Protein AF-A0A485ASH5-F1 (afdb_monomer)

pLDDT: mean 82.24, std 15.45, range [38.59, 97.19]

Solvent-accessible surface area (backbone atoms only — not comparable to full-atom values): 5758 Å² total; per-residue (Å²): 136,84,88,78,58,50,38,90,53,18,33,24,35,55,43,90,89,52,28,41,49,73,72,43,61,49,67,40,60,55,69,42,74,46,72,49,78,50,79,56,88,41,65,50,43,37,60,47,76,46,36,37,33,37,42,88,50,53,43,47,91,72,28,46,80,75,50,76,48,73,52,67,80,44,70,68,43,62,38,84,62,64,92,63,93,65,82,64,57,66,51,75,52,71,48,119

InterPro domains:
  IPR013126 Heat shock protein 70 family [PF00012] (1-85)
  IPR013126 Heat shock protein 70 family [PTHR19375] (1-82)
  IPR029047 Heat shock protein 70kD, peptide-binding domain superfamily [G3DSA:2.60.34.10] (1-87)
  IPR029047 Heat shock protein 70kD, peptide-binding domain superfamily [SSF100920] (1-84)

Structure (mmCIF, N/CA/C/O backbone):
data_AF-A0A485ASH5-F1
#
_entry.id   AF-A0A485ASH5-F1
#
loop_
_atom_site.group_PDB
_atom_site.id
_atom_site.type_symbol
_atom_site.label_atom_id
_atom_site.label_alt_id
_atom_site.label_comp_id
_atom_site.label_asym_id
_atom_site.label_entity_id
_atom_site.label_seq_id
_atom_site.pdbx_PDB_ins_code
_atom_site.Cartn_x
_atom_site.Cartn_y
_atom_site.Cartn_z
_atom_site.occupancy
_atom_site.B_iso_or_equiv
_atom_site.auth_seq_id
_atom_site.auth_comp_id
_atom_site.auth_asym_id
_atom_site.auth_atom_id
_atom_site.pdbx_PDB_model_num
ATOM 1 N N . MET A 1 1 ? 25.802 -18.371 -14.525 1.00 48.06 1 MET A N 1
ATOM 2 C CA . MET A 1 1 ? 24.823 -17.276 -14.344 1.00 48.06 1 MET A CA 1
ATOM 3 C C . MET A 1 1 ? 24.001 -17.599 -13.109 1.00 48.06 1 MET A C 1
ATOM 5 O O . MET A 1 1 ? 23.530 -18.724 -13.025 1.00 48.06 1 MET A O 1
ATOM 9 N N . LEU A 1 2 ? 23.882 -16.674 -12.154 1.00 54.28 2 LEU A N 1
ATOM 10 C CA . LEU A 1 2 ? 22.908 -16.772 -11.062 1.00 54.28 2 LEU A CA 1
ATOM 11 C C . LEU A 1 2 ? 21.655 -16.007 -11.491 1.00 54.28 2 LEU A C 1
ATOM 13 O O . LEU A 1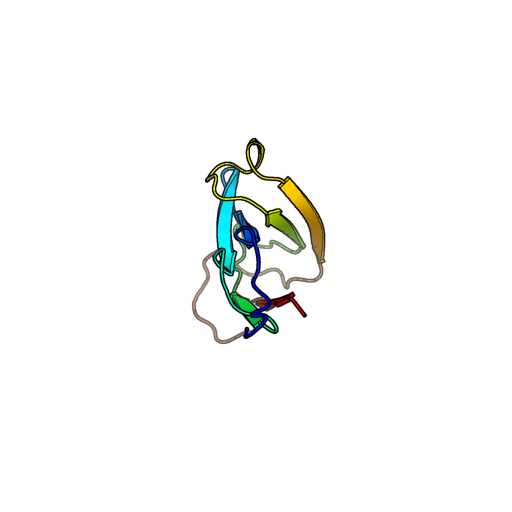 2 ? 21.764 -14.854 -11.905 1.00 54.28 2 LEU A O 1
ATOM 17 N N . LEU A 1 3 ? 20.496 -16.659 -11.423 1.00 73.62 3 LEU A N 1
ATOM 18 C CA . LEU A 1 3 ? 19.207 -15.991 -11.541 1.00 73.62 3 LEU A CA 1
ATOM 19 C C . LEU A 1 3 ? 18.877 -15.446 -10.149 1.00 73.62 3 LEU A C 1
ATOM 21 O O . LEU A 1 3 ? 18.775 -16.217 -9.198 1.00 73.62 3 LEU A O 1
ATOM 25 N N . LEU A 1 4 ? 18.825 -14.123 -10.017 1.00 82.06 4 LEU A N 1
ATOM 26 C CA . LEU A 1 4 ? 18.397 -13.466 -8.789 1.00 82.06 4 LEU A CA 1
ATOM 27 C C . LEU A 1 4 ? 16.995 -12.929 -9.035 1.00 82.06 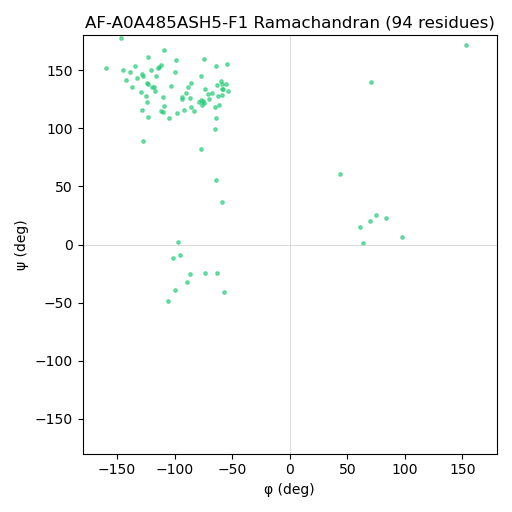4 LEU A C 1
ATOM 29 O O . LEU A 1 4 ? 16.830 -11.973 -9.794 1.00 82.06 4 LEU A O 1
ATOM 33 N N . ASP A 1 5 ? 16.005 -13.545 -8.401 1.00 90.94 5 ASP A N 1
ATOM 34 C CA . ASP A 1 5 ? 14.642 -13.049 -8.474 1.00 90.94 5 ASP A CA 1
ATOM 35 C C . ASP A 1 5 ? 14.523 -11.797 -7.604 1.00 90.94 5 ASP A C 1
ATOM 37 O O . ASP A 1 5 ? 14.816 -11.797 -6.403 1.00 90.94 5 ASP A O 1
ATOM 41 N N . VAL A 1 6 ? 14.130 -10.697 -8.238 1.00 94.38 6 VAL A N 1
ATOM 42 C CA . VAL A 1 6 ? 13.994 -9.390 -7.600 1.00 94.38 6 VAL A CA 1
ATOM 43 C C . VAL A 1 6 ? 12.686 -8.735 -8.003 1.00 94.38 6 VAL A C 1
ATOM 45 O O . VAL A 1 6 ? 12.153 -8.958 -9.090 1.00 94.38 6 VAL A O 1
ATOM 48 N N . ILE A 1 7 ? 12.183 -7.865 -7.137 1.00 92.62 7 ILE A N 1
ATOM 49 C CA . ILE A 1 7 ? 10.991 -7.072 -7.425 1.00 92.62 7 ILE A CA 1
ATOM 50 C C . ILE A 1 7 ? 11.366 -5.947 -8.407 1.00 92.62 7 ILE A C 1
ATOM 52 O O . ILE A 1 7 ? 12.228 -5.135 -8.078 1.00 92.62 7 ILE A O 1
ATOM 56 N N . PRO A 1 8 ? 10.724 -5.821 -9.582 1.00 93.69 8 PRO A N 1
ATOM 57 C CA . PRO A 1 8 ? 11.137 -4.850 -10.604 1.00 93.69 8 PRO A CA 1
ATOM 58 C C . PRO A 1 8 ? 10.784 -3.391 -10.268 1.00 93.69 8 PRO A C 1
ATOM 60 O O . PRO A 1 8 ? 11.425 -2.467 -10.764 1.00 93.69 8 PRO A O 1
ATOM 63 N N . LEU A 1 9 ? 9.763 -3.168 -9.437 1.00 96.69 9 LEU A N 1
ATOM 64 C CA . LEU A 1 9 ? 9.271 -1.848 -9.035 1.00 9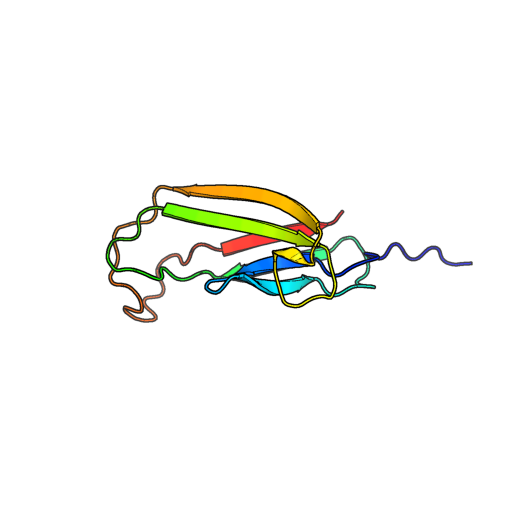6.69 9 LEU A CA 1
ATOM 65 C C . LEU A 1 9 ? 8.933 -1.836 -7.551 1.00 96.69 9 LEU A C 1
ATOM 67 O O . LEU A 1 9 ? 8.468 -2.842 -7.018 1.00 96.69 9 LEU A O 1
ATOM 71 N N . SER A 1 10 ? 9.104 -0.686 -6.907 1.00 97.00 10 SER A N 1
ATOM 72 C CA . SER A 1 10 ? 8.781 -0.531 -5.495 1.00 97.00 10 SER A CA 1
ATOM 73 C C . SER A 1 10 ? 7.304 -0.811 -5.232 1.00 97.00 10 SER A C 1
ATOM 75 O O . SER A 1 10 ? 6.430 -0.416 -6.008 1.00 97.00 10 SER A O 1
ATOM 77 N N . LEU A 1 11 ? 7.034 -1.482 -4.116 1.00 96.75 11 LEU A N 1
ATOM 78 C CA . LEU A 1 11 ? 5.698 -1.684 -3.578 1.00 96.75 11 LEU A CA 1
ATOM 79 C C . LEU A 1 11 ? 5.488 -0.745 -2.400 1.00 96.75 11 LEU A C 1
ATOM 81 O O . LEU A 1 11 ? 6.361 -0.599 -1.540 1.00 96.75 11 LEU A O 1
ATOM 85 N N . GLY A 1 12 ? 4.321 -0.123 -2.351 1.00 94.81 12 GLY A N 1
ATOM 86 C CA . GLY A 1 12 ? 3.985 0.862 -1.341 1.00 94.81 12 GLY A CA 1
ATOM 87 C C . GLY A 1 12 ? 2.518 0.846 -0.961 1.00 94.81 12 GLY A C 1
ATOM 88 O O . GLY A 1 12 ? 1.719 0.076 -1.500 1.00 94.81 12 GLY A O 1
ATOM 89 N N . LEU A 1 13 ? 2.183 1.700 -0.005 1.00 93.94 13 LEU A N 1
ATOM 90 C CA . LEU A 1 13 ? 0.844 1.850 0.541 1.00 93.94 13 LEU A CA 1
ATOM 91 C C . LEU A 1 13 ? 0.399 3.305 0.382 1.00 93.94 13 LEU A C 1
ATOM 93 O O . LEU A 1 13 ? 1.191 4.227 0.573 1.00 93.94 13 LEU A O 1
ATOM 97 N N . GLU A 1 14 ? -0.861 3.503 -0.004 1.00 92.25 14 GLU A N 1
ATOM 98 C CA . GLU A 1 14 ? -1.488 4.826 -0.016 1.00 92.25 14 GLU A CA 1
ATOM 99 C C . GLU A 1 14 ? -1.535 5.387 1.408 1.00 92.25 14 GLU A C 1
ATOM 101 O O . GLU A 1 14 ? -2.056 4.743 2.323 1.00 92.25 14 GLU A O 1
ATOM 106 N N . THR A 1 15 ? -1.027 6.603 1.576 1.00 87.44 15 THR A N 1
ATOM 107 C CA . THR A 1 15 ? -1.119 7.375 2.814 1.00 87.44 15 THR A CA 1
ATOM 108 C C . THR A 1 15 ? -2.081 8.550 2.652 1.00 87.44 15 THR A C 1
ATOM 110 O O . THR A 1 15 ? -2.521 8.905 1.552 1.00 87.44 15 THR A O 1
ATOM 113 N N . MET A 1 16 ? -2.446 9.163 3.781 1.00 81.31 16 MET A N 1
ATOM 114 C CA . MET A 1 16 ? -3.278 10.365 3.782 1.00 81.31 16 MET A CA 1
ATOM 115 C C . MET A 1 16 ? -2.608 11.475 2.963 1.00 81.31 16 MET A C 1
ATOM 117 O O . MET A 1 16 ? -1.422 11.743 3.125 1.00 81.31 16 MET A O 1
ATOM 121 N N . GLY A 1 17 ? -3.383 12.132 2.099 1.00 85.50 17 GLY A N 1
ATOM 122 C CA . GLY A 1 17 ? -2.869 13.155 1.181 1.00 85.50 17 GLY A CA 1
ATOM 123 C C . GLY A 1 17 ? -2.572 12.652 -0.234 1.00 85.50 17 GLY A C 1
ATOM 124 O O . GLY A 1 17 ? -2.059 13.419 -1.041 1.00 85.50 17 GLY A O 1
ATOM 125 N N . GLY A 1 18 ? -2.919 11.400 -0.561 1.00 90.62 18 GLY A N 1
ATOM 126 C CA . GLY A 1 18 ? -2.776 10.866 -1.921 1.00 90.62 18 GLY A CA 1
ATOM 127 C C . GLY A 1 18 ? -1.329 10.542 -2.295 1.00 90.62 18 GLY A C 1
ATOM 128 O O . GLY A 1 18 ? -0.981 10.540 -3.479 1.00 90.62 18 GLY A O 1
ATOM 129 N N . LEU A 1 19 ? -0.499 10.275 -1.286 1.00 93.44 19 LEU A N 1
ATOM 130 C CA . LEU A 1 19 ? 0.899 9.895 -1.432 1.00 93.44 19 LEU A CA 1
ATOM 131 C C . LEU A 1 19 ? 1.071 8.376 -1.316 1.00 93.44 19 LEU A C 1
ATOM 133 O O . LEU A 1 19 ? 0.227 7.676 -0.757 1.00 93.44 19 LEU A O 1
ATOM 137 N N . VAL A 1 20 ? 2.177 7.865 -1.850 1.00 94.81 20 VAL A N 1
ATOM 138 C CA . VAL A 1 20 ? 2.583 6.462 -1.744 1.00 94.81 20 VAL A CA 1
ATOM 139 C C . VAL A 1 20 ? 3.830 6.360 -0.877 1.00 94.81 20 VAL A C 1
ATOM 141 O O . VAL A 1 20 ? 4.913 6.802 -1.265 1.00 94.81 20 VAL A O 1
ATOM 144 N N . GLU A 1 21 ? 3.694 5.714 0.276 1.00 93.31 21 GLU A N 1
ATOM 145 C CA . GLU A 1 21 ? 4.831 5.334 1.109 1.00 93.31 21 GLU A CA 1
ATOM 146 C C . GLU A 1 21 ? 5.382 3.989 0.626 1.00 93.31 21 GLU A C 1
ATOM 148 O O . GLU A 1 21 ? 4.680 2.976 0.617 1.00 93.31 21 GLU A O 1
ATOM 153 N N . LYS A 1 22 ? 6.640 3.974 0.181 1.00 94.12 22 LYS A N 1
ATOM 154 C CA . LYS A 1 22 ? 7.301 2.767 -0.331 1.00 94.12 22 LYS A CA 1
ATOM 155 C C . LYS A 1 22 ? 7.701 1.864 0.838 1.00 94.12 22 LYS A C 1
ATOM 157 O O . LYS A 1 22 ? 8.509 2.255 1.672 1.00 94.12 22 LYS A O 1
ATOM 162 N N . VAL A 1 23 ? 7.178 0.639 0.858 1.00 94.31 23 VAL A N 1
ATOM 163 C CA . VAL A 1 23 ? 7.421 -0.359 1.914 1.00 94.31 23 VAL A CA 1
ATOM 164 C C . VAL A 1 23 ? 8.479 -1.377 1.485 1.00 94.31 23 VAL A C 1
ATOM 166 O O . VAL A 1 23 ? 9.320 -1.784 2.285 1.00 94.31 23 VAL A O 1
ATOM 169 N N . ILE A 1 24 ? 8.460 -1.789 0.213 1.00 95.50 24 ILE A N 1
ATOM 170 C CA . ILE A 1 24 ? 9.465 -2.683 -0.369 1.00 95.50 24 ILE A CA 1
ATOM 171 C C . ILE A 1 24 ? 10.081 -1.985 -1.586 1.00 95.50 24 ILE A C 1
ATOM 173 O O . ILE A 1 24 ? 9.390 -1.828 -2.592 1.00 95.50 24 ILE A O 1
ATOM 177 N N . PRO A 1 25 ? 11.352 -1.553 -1.528 1.00 96.19 25 PRO A N 1
ATOM 178 C CA . PRO A 1 25 ? 12.011 -0.907 -2.659 1.00 96.19 25 PRO A CA 1
ATOM 179 C C . PRO A 1 25 ? 12.174 -1.844 -3.861 1.00 96.19 25 PRO A C 1
ATOM 181 O O . PRO A 1 25 ? 12.309 -3.062 -3.703 1.00 96.19 25 PRO A O 1
ATOM 184 N N . ARG A 1 26 ? 12.240 -1.275 -5.069 1.00 95.75 26 ARG A N 1
ATOM 185 C CA . ARG A 1 26 ? 12.650 -2.011 -6.274 1.00 95.75 26 ARG A CA 1
ATOM 186 C C . ARG A 1 26 ? 14.006 -2.693 -6.088 1.00 95.75 26 ARG A C 1
ATOM 188 O O . ARG A 1 26 ? 14.848 -2.238 -5.316 1.00 95.75 26 ARG A O 1
ATOM 195 N N . ASN A 1 27 ? 14.234 -3.743 -6.861 1.00 94.44 27 ASN A N 1
ATOM 196 C CA . ASN A 1 27 ? 15.417 -4.598 -6.834 1.00 94.44 27 ASN A CA 1
ATOM 197 C C . ASN A 1 27 ? 15.643 -5.319 -5.493 1.00 94.44 27 ASN A C 1
ATOM 199 O O . ASN A 1 27 ? 16.726 -5.847 -5.257 1.00 94.44 27 ASN A O 1
ATOM 203 N N . THR A 1 28 ? 14.634 -5.365 -4.617 1.00 95.00 28 THR A N 1
ATOM 204 C CA . THR A 1 28 ? 14.677 -6.213 -3.421 1.00 95.00 28 THR A CA 1
ATOM 205 C C . THR A 1 28 ? 14.551 -7.677 -3.842 1.00 95.00 28 THR A C 1
ATOM 207 O O . THR A 1 28 ? 13.634 -8.018 -4.590 1.00 95.00 28 THR A O 1
ATOM 210 N N . THR A 1 29 ? 15.455 -8.530 -3.361 1.00 94.31 29 THR A N 1
ATOM 211 C CA . THR A 1 29 ? 15.431 -9.983 -3.592 1.00 94.31 29 THR A CA 1
ATOM 212 C C . THR A 1 29 ? 14.190 -10.624 -2.981 1.00 94.31 29 THR A C 1
ATOM 214 O O . THR A 1 29 ? 13.830 -10.298 -1.847 1.00 94.31 29 THR A O 1
ATOM 217 N N . ILE A 1 30 ? 13.563 -11.549 -3.709 1.00 92.50 30 ILE A N 1
ATOM 218 C CA . ILE A 1 30 ? 12.457 -12.373 -3.206 1.00 92.50 30 ILE A CA 1
ATOM 219 C C . ILE A 1 30 ? 12.969 -13.763 -2.787 1.00 92.50 30 ILE A C 1
ATOM 221 O O . ILE A 1 30 ? 13.951 -14.244 -3.357 1.00 92.50 30 ILE A O 1
ATOM 225 N N . PRO A 1 31 ? 12.358 -14.405 -1.776 1.00 93.50 31 PRO A N 1
ATOM 226 C CA . PRO A 1 31 ? 11.173 -13.977 -1.029 1.00 93.50 31 PRO A CA 1
ATOM 227 C C . PRO A 1 31 ? 11.466 -12.875 0.003 1.00 93.50 31 PRO A C 1
ATOM 229 O O . PRO A 1 31 ? 12.509 -12.865 0.656 1.00 93.50 31 PRO A O 1
ATOM 232 N N . VAL A 1 32 ? 10.516 -11.956 0.196 1.00 93.44 32 VAL A N 1
ATOM 233 C CA . VAL A 1 32 ? 10.619 -10.878 1.191 1.00 93.44 32 VAL A CA 1
ATOM 234 C C . VAL A 1 32 ? 9.277 -10.588 1.855 1.00 93.44 32 VAL A C 1
ATOM 236 O O . VAL A 1 32 ? 8.234 -10.565 1.208 1.00 93.44 32 VAL A O 1
ATOM 239 N N . ALA A 1 33 ? 9.313 -10.306 3.158 1.00 92.25 33 ALA A N 1
ATOM 240 C CA . ALA A 1 33 ? 8.186 -9.766 3.905 1.00 92.25 33 ALA A CA 1
ATOM 241 C C . ALA A 1 33 ? 8.586 -8.460 4.605 1.00 92.25 33 ALA A C 1
ATOM 243 O O . ALA A 1 33 ? 9.690 -8.330 5.153 1.00 92.25 33 ALA A O 1
ATOM 244 N N . ARG A 1 34 ? 7.690 -7.475 4.586 1.00 89.69 34 ARG A N 1
ATOM 245 C CA . ARG A 1 34 ? 7.813 -6.221 5.337 1.00 89.69 34 ARG A CA 1
ATOM 246 C C . ARG A 1 34 ? 6.511 -5.939 6.047 1.00 89.69 34 ARG A C 1
ATOM 248 O O . ARG A 1 34 ? 5.441 -6.222 5.519 1.00 89.69 34 ARG A O 1
ATOM 255 N N . ALA A 1 35 ? 6.610 -5.393 7.249 1.00 84.38 35 ALA A N 1
ATOM 256 C CA . ALA A 1 35 ? 5.440 -5.029 8.012 1.00 84.38 35 ALA A CA 1
ATOM 257 C C . ALA A 1 35 ? 5.435 -3.539 8.311 1.00 84.38 35 ALA A C 1
ATOM 259 O O . ALA A 1 35 ? 6.462 -3.005 8.721 1.00 84.38 35 ALA A O 1
ATOM 260 N N . GLN A 1 36 ? 4.274 -2.921 8.127 1.00 82.31 36 GLN A N 1
ATOM 261 C CA . GLN A 1 36 ? 4.039 -1.518 8.434 1.00 82.31 36 GLN A CA 1
ATOM 262 C C . GLN A 1 36 ? 2.984 -1.428 9.535 1.00 82.31 36 GLN A C 1
ATOM 264 O O . GLN A 1 36 ? 1.945 -2.096 9.471 1.00 82.31 36 GLN A O 1
ATOM 269 N N . GLU A 1 37 ? 3.274 -0.623 10.551 1.00 79.81 37 GLU A N 1
ATOM 270 C CA . GLU A 1 37 ? 2.328 -0.286 11.609 1.00 79.81 37 GLU A CA 1
ATOM 271 C C . GLU A 1 37 ? 1.520 0.940 11.192 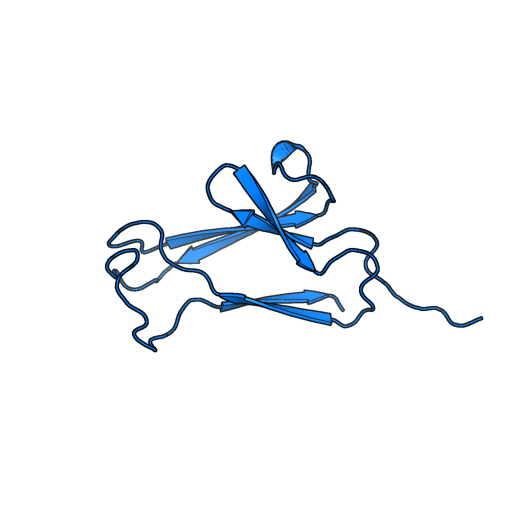1.00 79.81 37 GLU A C 1
ATOM 273 O O . GLU A 1 37 ? 2.067 1.914 10.677 1.00 79.81 37 GLU A O 1
ATOM 278 N N . PHE A 1 38 ? 0.210 0.881 11.408 1.00 73.62 38 PHE A N 1
ATOM 279 C CA . PHE A 1 38 ? -0.706 1.962 11.071 1.00 73.62 38 PHE A CA 1
ATOM 280 C C . PHE A 1 38 ? -1.357 2.535 12.321 1.00 73.62 38 PHE A C 1
ATOM 282 O O . PHE A 1 38 ? -1.690 1.806 13.255 1.00 73.62 38 PHE A O 1
ATOM 289 N N . THR A 1 39 ? -1.595 3.844 12.307 1.00 70.31 39 THR A N 1
ATOM 290 C CA . THR A 1 39 ? -2.323 4.562 13.355 1.00 70.31 39 THR A CA 1
ATOM 291 C C . THR A 1 39 ? -3.639 5.113 12.816 1.00 70.31 39 THR A C 1
ATOM 293 O O . THR A 1 39 ? -3.799 5.370 11.620 1.00 70.31 39 THR A O 1
ATOM 296 N N . THR A 1 40 ? -4.619 5.274 13.703 1.00 69.88 40 THR A N 1
ATOM 297 C CA . THR A 1 40 ? -5.891 5.916 13.369 1.00 69.88 40 THR A CA 1
ATOM 298 C C . THR A 1 40 ? -5.701 7.423 13.227 1.00 69.88 40 THR A C 1
ATOM 300 O O . THR A 1 40 ? -5.087 8.074 14.071 1.00 69.88 40 THR A O 1
ATOM 303 N N . PHE A 1 41 ? -6.263 7.983 12.162 1.00 67.06 41 PHE A N 1
ATOM 304 C CA . PHE A 1 41 ? -6.190 9.403 11.833 1.00 67.06 41 PHE A CA 1
ATOM 305 C C . PHE A 1 41 ? -7.288 10.230 12.519 1.00 67.06 41 PHE A C 1
ATOM 307 O O . PHE A 1 41 ? -7.116 11.429 12.719 1.00 67.06 41 PHE A O 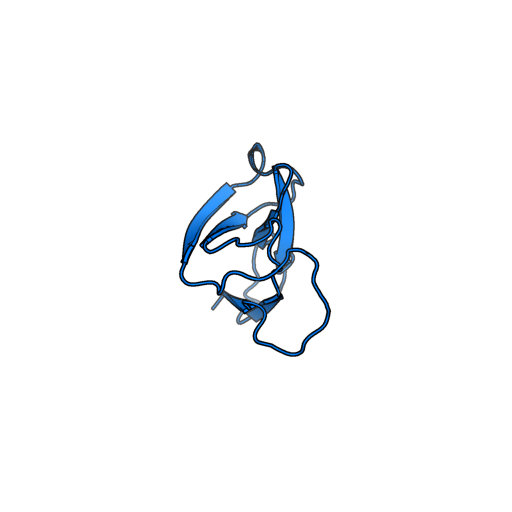1
ATOM 314 N N . LYS A 1 42 ? -8.425 9.611 12.872 1.00 68.12 42 LYS A N 1
ATOM 315 C CA . LYS A 1 42 ? -9.556 10.276 13.547 1.00 68.12 42 LYS A CA 1
ATOM 316 C C . LYS A 1 42 ? -9.980 9.538 14.811 1.00 68.12 42 LYS A C 1
ATOM 318 O O . LYS A 1 42 ? -9.932 8.308 14.847 1.00 68.12 42 LYS A O 1
ATOM 323 N N . ASP A 1 43 ? -10.401 10.301 15.819 1.00 70.00 43 ASP A N 1
ATOM 324 C CA . ASP A 1 43 ? -10.995 9.755 17.037 1.00 70.00 43 ASP A CA 1
ATOM 325 C C . ASP A 1 43 ? -12.161 8.841 16.668 1.00 70.00 43 ASP A C 1
ATOM 327 O O . ASP A 1 43 ? -13.005 9.185 15.836 1.00 70.00 43 ASP A O 1
ATOM 331 N N . GLY A 1 44 ? -12.192 7.650 17.260 1.00 67.50 44 GLY A N 1
ATOM 332 C CA . GLY A 1 44 ? -13.255 6.686 16.999 1.00 67.50 44 GLY A CA 1
ATOM 333 C C . GLY A 1 44 ? -13.224 6.080 15.594 1.00 67.50 44 GLY A C 1
ATOM 334 O O . GLY A 1 44 ? -14.241 5.561 15.136 1.00 67.50 44 GLY A O 1
ATOM 335 N N . GLN A 1 45 ? -12.088 6.123 14.890 1.00 73.69 45 GLN A N 1
ATOM 336 C CA . GLN A 1 45 ? -11.946 5.456 13.598 1.00 73.69 45 GLN A CA 1
ATOM 337 C C . GLN A 1 45 ? -12.066 3.932 13.754 1.00 73.69 45 GLN A C 1
ATOM 339 O O . GLN A 1 45 ? -11.158 3.267 14.242 1.00 73.69 45 GLN A O 1
ATOM 344 N N . THR A 1 46 ? -13.178 3.375 13.273 1.00 76.62 46 THR A N 1
ATOM 345 C CA . THR A 1 46 ? -13.483 1.934 13.354 1.00 76.62 46 THR A CA 1
ATOM 346 C C . THR A 1 46 ? -13.095 1.140 12.106 1.00 76.62 46 THR A C 1
ATOM 348 O O . THR A 1 46 ? -13.137 -0.097 12.101 1.00 76.62 46 THR A O 1
ATOM 351 N N . ALA A 1 47 ? -12.714 1.842 11.035 1.00 79.25 47 ALA A N 1
ATOM 352 C CA . ALA A 1 47 ? -12.294 1.254 9.774 1.00 79.25 47 ALA A CA 1
ATOM 353 C C . ALA A 1 47 ? -11.176 2.061 9.097 1.00 79.25 47 ALA A C 1
ATOM 355 O O . ALA A 1 47 ? -11.093 3.283 9.224 1.00 79.25 47 ALA A O 1
ATOM 356 N N . MET A 1 48 ? -10.327 1.377 8.336 1.00 82.19 48 MET A N 1
ATOM 357 C CA . MET A 1 48 ? -9.215 1.949 7.580 1.00 82.19 48 MET A CA 1
ATOM 358 C C . MET A 1 48 ? -9.155 1.311 6.192 1.00 82.19 48 MET A C 1
ATOM 360 O O . MET A 1 48 ? -9.265 0.095 6.063 1.00 82.19 48 MET A O 1
ATOM 364 N N . SER A 1 49 ? -8.968 2.122 5.150 1.00 85.94 49 SER A N 1
ATOM 365 C CA . SER A 1 49 ? -8.676 1.618 3.806 1.00 85.94 49 SER A CA 1
ATOM 366 C C . SER A 1 49 ? -7.168 1.487 3.641 1.00 85.94 49 SER A C 1
ATOM 368 O O . SER A 1 49 ? -6.436 2.437 3.882 1.00 85.94 49 SER A O 1
ATOM 370 N N . ILE A 1 50 ? -6.729 0.329 3.175 1.00 89.38 50 ILE A N 1
ATOM 371 C CA . ILE A 1 50 ? -5.357 0.025 2.788 1.00 89.38 50 ILE A CA 1
ATOM 372 C C . ILE A 1 50 ? -5.360 -0.129 1.273 1.00 89.38 50 ILE A C 1
ATOM 374 O O . ILE A 1 50 ? -6.155 -0.896 0.734 1.00 89.38 50 ILE A O 1
ATOM 378 N N . HIS A 1 51 ? -4.488 0.585 0.576 1.00 93.94 51 HIS A N 1
ATOM 379 C CA . HIS A 1 51 ? -4.377 0.492 -0.874 1.00 93.94 51 HIS A CA 1
ATOM 380 C C . HIS A 1 51 ? -2.922 0.239 -1.246 1.00 93.94 51 HIS A C 1
ATOM 382 O O . HIS A 1 51 ? -2.044 1.044 -0.950 1.00 93.94 51 HIS A O 1
ATOM 388 N N . VAL A 1 52 ? -2.683 -0.929 -1.833 1.00 94.94 52 VAL A N 1
ATOM 389 C CA . VAL A 1 52 ? -1.372 -1.405 -2.258 1.00 94.94 52 VAL A CA 1
ATOM 390 C C . VAL A 1 52 ? -1.091 -0.883 -3.655 1.00 94.94 52 VAL A C 1
ATOM 392 O O . VAL A 1 52 ? -1.872 -1.100 -4.585 1.00 94.94 52 VAL A O 1
ATOM 395 N N . MET A 1 53 ? 0.052 -0.223 -3.780 1.00 96.69 53 MET A N 1
ATOM 396 C CA . MET A 1 53 ? 0.510 0.466 -4.975 1.00 96.69 53 MET A CA 1
ATOM 397 C C . MET A 1 53 ? 1.843 -0.113 -5.441 1.00 96.69 53 MET A C 1
ATOM 3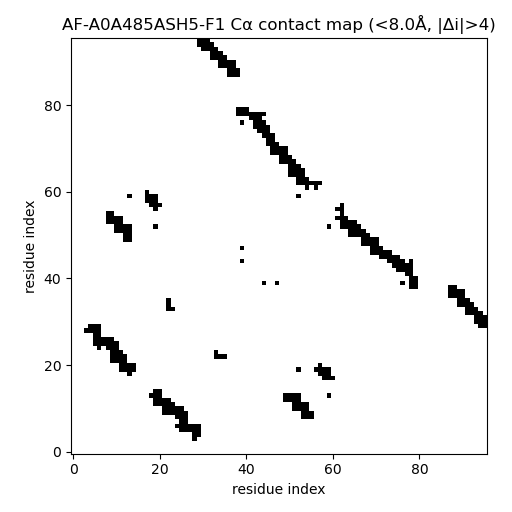99 O O . MET A 1 53 ? 2.656 -0.557 -4.631 1.00 96.69 53 MET A O 1
ATOM 403 N N . GLN A 1 54 ? 2.089 -0.058 -6.746 1.00 97.19 54 GLN A N 1
ATOM 404 C CA . GLN A 1 54 ? 3.377 -0.360 -7.357 1.00 97.19 54 GLN A CA 1
ATOM 405 C C . GLN A 1 54 ? 3.841 0.812 -8.220 1.00 97.19 54 GLN A C 1
ATOM 407 O O . GLN A 1 54 ? 3.116 1.265 -9.107 1.00 97.19 54 GLN A O 1
ATOM 412 N N . GLY A 1 55 ? 5.064 1.281 -7.991 1.00 97.00 55 GLY A N 1
ATOM 413 C CA . GLY A 1 55 ? 5.654 2.372 -8.760 1.00 97.00 55 GLY A CA 1
ATOM 414 C C . GLY A 1 55 ? 6.696 3.171 -7.983 1.00 97.00 55 GLY A C 1
ATOM 415 O O . GLY A 1 55 ? 6.883 3.004 -6.781 1.00 97.00 55 GLY A O 1
ATOM 416 N N . GLU A 1 56 ? 7.385 4.059 -8.698 1.00 97.19 56 GLU A N 1
ATOM 417 C CA . GLU A 1 56 ? 8.447 4.906 -8.132 1.00 97.19 56 GLU A CA 1
ATOM 418 C C . GLU A 1 56 ? 7.992 6.338 -7.839 1.00 97.19 56 GLU A C 1
ATOM 420 O O . GLU A 1 56 ? 8.690 7.091 -7.156 1.00 97.19 56 GLU A O 1
ATOM 425 N N . ARG A 1 57 ? 6.814 6.715 -8.338 1.00 96.69 57 ARG A N 1
ATOM 426 C CA . ARG A 1 57 ? 6.240 8.046 -8.161 1.00 96.69 57 ARG A CA 1
ATOM 427 C C . ARG A 1 57 ? 5.702 8.220 -6.741 1.00 96.69 57 ARG A C 1
ATOM 429 O O . ARG A 1 57 ? 5.494 7.251 -6.014 1.00 96.69 57 ARG A O 1
ATOM 436 N N . GLU A 1 58 ? 5.541 9.472 -6.337 1.00 94.38 58 GLU A N 1
ATOM 437 C CA . GLU A 1 58 ? 5.072 9.822 -4.992 1.00 94.38 58 GLU A CA 1
ATOM 438 C C . GLU A 1 58 ? 3.551 9.916 -4.923 1.00 94.38 58 GLU A C 1
ATOM 440 O O . GLU A 1 58 ? 2.974 9.572 -3.900 1.00 94.38 58 GLU A O 1
ATOM 445 N N . LEU A 1 59 ? 2.896 10.334 -6.008 1.00 96.19 59 LEU A N 1
ATOM 446 C CA . LEU A 1 59 ? 1.445 10.474 -6.061 1.00 96.19 59 LEU A CA 1
ATOM 447 C C . LEU A 1 59 ? 0.778 9.148 -6.432 1.00 96.19 59 LEU A C 1
ATOM 449 O O . LEU A 1 59 ? 1.213 8.446 -7.346 1.00 96.19 59 LEU A O 1
ATOM 453 N N . VAL A 1 60 ? -0.336 8.842 -5.766 1.00 95.44 60 VAL A N 1
ATOM 454 C CA . VAL A 1 60 ? -1.137 7.628 -6.003 1.00 95.44 60 VAL A CA 1
ATOM 455 C C . VAL A 1 60 ? -1.592 7.521 -7.458 1.00 95.44 60 VAL A C 1
ATOM 457 O O . VAL A 1 60 ? -1.535 6.437 -8.029 1.00 95.44 60 VAL A O 1
ATOM 460 N N . GLN A 1 61 ? -1.999 8.635 -8.072 1.00 95.75 61 GLN A N 1
ATOM 461 C CA . GLN A 1 61 ? -2.479 8.673 -9.461 1.00 95.75 61 GLN A CA 1
ATOM 462 C C . GLN A 1 61 ? -1.413 8.274 -10.496 1.00 95.75 61 GLN A C 1
ATOM 464 O O . GLN A 1 61 ? -1.757 7.804 -11.577 1.00 95.75 61 GLN A O 1
ATOM 469 N N . ASP A 1 62 ? -0.131 8.430 -10.152 1.00 96.31 62 ASP A N 1
ATOM 470 C CA . ASP A 1 62 ? 1.000 8.133 -11.034 1.00 96.31 62 ASP A CA 1
ATOM 471 C C . ASP A 1 62 ? 1.598 6.738 -10.775 1.00 96.31 62 ASP A C 1
ATOM 473 O O . ASP A 1 62 ? 2.597 6.350 -11.388 1.00 96.31 62 ASP A O 1
ATOM 477 N N . CYS A 1 63 ? 1.006 5.983 -9.848 1.00 96.38 63 CYS A N 1
ATOM 478 C CA . CYS A 1 63 ? 1.398 4.627 -9.490 1.00 96.38 63 CYS A CA 1
ATOM 479 C C . CYS A 1 63 ? 0.318 3.623 -9.909 1.00 96.38 63 CYS A C 1
ATOM 481 O O . CYS A 1 63 ? -0.871 3.928 -9.995 1.00 96.38 63 CYS A O 1
ATOM 483 N N . ARG A 1 64 ? 0.723 2.373 -10.137 1.00 96.69 64 ARG A N 1
ATOM 484 C CA . ARG A 1 64 ? -0.204 1.291 -10.466 1.00 96.69 64 ARG A CA 1
ATOM 485 C C . ARG A 1 64 ? -0.885 0.784 -9.199 1.00 96.69 64 ARG A C 1
ATOM 487 O O . ARG A 1 64 ? -0.218 0.297 -8.291 1.00 96.69 64 ARG A O 1
ATOM 494 N N . SER A 1 65 ? -2.212 0.827 -9.171 1.00 96.75 65 SER A N 1
ATOM 495 C CA . SER A 1 65 ? -3.004 0.142 -8.146 1.00 96.75 65 SER A CA 1
ATOM 496 C C . SER A 1 65 ? -2.889 -1.376 -8.306 1.00 96.75 65 SER A C 1
ATOM 498 O O . SER A 1 65 ? -3.057 -1.898 -9.412 1.00 96.75 65 SER A O 1
ATOM 500 N N . LEU A 1 66 ? -2.590 -2.081 -7.214 1.00 95.62 66 LEU A N 1
ATOM 501 C CA . LEU A 1 66 ? -2.557 -3.545 -7.180 1.00 95.62 66 LEU A CA 1
ATOM 502 C C . LEU A 1 66 ? -3.766 -4.124 -6.446 1.00 95.62 66 LEU A C 1
ATOM 504 O O . LEU A 1 66 ? -4.403 -5.046 -6.949 1.00 95.62 66 LEU A O 1
ATOM 508 N N . ALA A 1 67 ? -4.072 -3.607 -5.254 1.00 93.19 67 ALA A N 1
ATOM 509 C CA . ALA A 1 67 ? -5.175 -4.108 -4.441 1.00 93.19 67 ALA A CA 1
ATOM 510 C C . ALA A 1 67 ? -5.636 -3.083 -3.402 1.00 93.19 67 ALA A C 1
ATOM 512 O O . ALA A 1 67 ? -4.840 -2.288 -2.909 1.00 93.19 67 ALA A O 1
ATOM 513 N N . ARG A 1 68 ? -6.915 -3.137 -3.018 1.00 93.06 68 ARG A N 1
ATOM 514 C CA . ARG A 1 68 ? -7.489 -2.310 -1.951 1.00 93.06 68 ARG A CA 1
ATOM 515 C C . ARG A 1 68 ? -8.234 -3.190 -0.956 1.00 93.06 68 ARG A C 1
ATOM 517 O O . ARG A 1 68 ? -9.062 -4.008 -1.344 1.00 93.06 68 ARG A O 1
ATOM 524 N N . PHE A 1 69 ? -7.963 -2.985 0.323 1.00 88.31 69 PHE A N 1
ATOM 525 C CA . PHE A 1 69 ? -8.550 -3.728 1.430 1.00 88.31 69 PHE A CA 1
ATOM 526 C C . PHE A 1 69 ? -9.117 -2.749 2.452 1.00 88.31 69 PHE A C 1
ATOM 528 O O . PHE A 1 69 ? -8.563 -1.674 2.662 1.00 88.31 69 PHE A O 1
ATOM 535 N N . ALA A 1 70 ? -10.210 -3.116 3.112 1.00 84.94 70 ALA A N 1
ATOM 536 C CA . ALA A 1 70 ? -10.740 -2.352 4.232 1.00 84.94 70 ALA A CA 1
ATOM 537 C C . ALA A 1 70 ? -10.520 -3.149 5.515 1.00 84.94 70 ALA A C 1
ATOM 539 O O . ALA A 1 70 ? -11.128 -4.202 5.703 1.00 84.94 70 ALA A O 1
ATOM 540 N N . LEU A 1 71 ? -9.675 -2.635 6.403 1.00 79.94 71 LEU A N 1
ATOM 541 C CA . LEU A 1 71 ? -9.596 -3.130 7.765 1.00 79.94 71 LEU A CA 1
ATOM 542 C C . LEU A 1 71 ? -10.790 -2.570 8.538 1.00 79.94 71 LEU A C 1
ATOM 544 O O . LEU A 1 71 ? -10.997 -1.359 8.567 1.00 79.94 71 LEU A O 1
ATOM 548 N N . ARG A 1 72 ? -11.593 -3.444 9.139 1.00 80.81 72 ARG A N 1
ATOM 549 C CA . ARG A 1 72 ? -12.758 -3.085 9.959 1.00 80.81 72 ARG A CA 1
ATOM 550 C C . ARG A 1 72 ? -12.609 -3.699 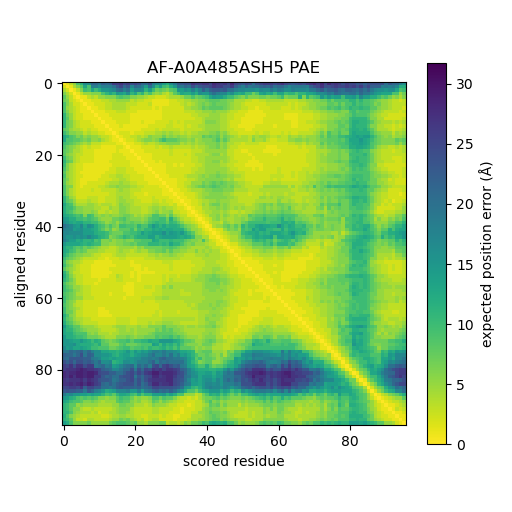11.345 1.00 80.81 72 ARG A C 1
ATOM 552 O O . ARG A 1 72 ? -11.862 -4.658 11.509 1.00 80.81 72 ARG A O 1
ATOM 559 N N . GLY A 1 73 ? -13.350 -3.172 12.316 1.00 72.69 73 GLY A N 1
ATOM 560 C CA . GLY A 1 73 ? -13.316 -3.673 13.693 1.00 72.69 73 GLY A CA 1
ATOM 561 C C . GLY A 1 73 ? -12.163 -3.099 14.513 1.00 72.69 73 GLY A C 1
ATOM 562 O O . GLY A 1 73 ? -11.755 -3.707 15.498 1.00 72.69 73 GLY A O 1
ATOM 563 N N . ILE A 1 74 ? -11.635 -1.938 14.113 1.00 73.81 74 ILE A N 1
ATOM 564 C CA . ILE A 1 74 ? -10.676 -1.191 14.927 1.00 73.81 74 ILE A CA 1
ATOM 565 C C . ILE A 1 74 ? -11.452 -0.642 16.137 1.00 73.81 74 ILE A C 1
ATOM 567 O O . ILE A 1 74 ? -12.486 0.005 15.936 1.00 73.81 74 ILE A O 1
ATOM 571 N N . PRO A 1 75 ? -11.025 -0.913 17.383 1.00 70.44 75 PRO A N 1
ATOM 572 C CA . PRO A 1 75 ? -11.649 -0.318 18.557 1.00 70.44 75 PRO A CA 1
ATOM 573 C C . PRO A 1 75 ? -11.647 1.209 18.445 1.00 70.44 75 PRO A C 1
ATOM 575 O O . PRO A 1 75 ? -10.655 1.798 18.020 1.00 70.44 75 PRO A O 1
ATOM 578 N N . ALA A 1 76 ? -12.754 1.851 18.820 1.00 67.50 76 ALA A N 1
ATOM 579 C CA . ALA A 1 76 ? -12.846 3.305 18.831 1.00 67.50 76 ALA A CA 1
ATOM 580 C C . ALA A 1 76 ? -11.862 3.872 19.869 1.00 67.50 76 ALA A C 1
ATOM 582 O O . ALA A 1 76 ? -12.133 3.854 21.067 1.00 67.50 76 ALA A O 1
ATOM 583 N N . LEU A 1 77 ? -10.706 4.338 19.400 1.00 66.38 77 LEU A N 1
ATOM 584 C CA . LEU A 1 77 ? -9.653 4.940 20.213 1.00 66.38 77 LEU A CA 1
ATOM 585 C C . LEU A 1 77 ? -9.493 6.423 19.840 1.00 66.38 77 LEU A C 1
ATOM 587 O O . LEU A 1 77 ? -9.786 6.792 18.696 1.00 66.38 77 LEU A O 1
ATOM 591 N N . PRO A 1 78 ? -9.039 7.285 20.767 1.00 64.19 78 PRO A N 1
ATOM 592 C CA . PRO A 1 78 ? -8.612 8.639 20.424 1.00 64.19 78 PRO A CA 1
ATOM 593 C C . PRO A 1 78 ? -7.470 8.594 19.388 1.00 64.19 78 PRO A C 1
ATOM 595 O O . PRO A 1 78 ? -6.477 7.889 19.579 1.00 64.19 78 PRO A O 1
ATOM 598 N N . ALA A 1 79 ? -7.596 9.325 18.281 1.00 62.47 79 ALA A N 1
ATOM 599 C CA . ALA A 1 79 ? -6.546 9.544 17.297 1.00 62.47 79 ALA A CA 1
ATOM 600 C C . ALA A 1 79 ? -5.328 10.197 17.937 1.00 62.47 79 ALA A C 1
ATOM 602 O O . ALA A 1 79 ? -5.427 11.086 18.778 1.00 62.47 79 ALA A O 1
ATOM 603 N N . GLY A 1 80 ? -4.150 9.709 17.554 1.00 59.47 80 GLY A N 1
ATOM 604 C CA . GLY A 1 80 ? -2.884 10.152 18.140 1.00 59.47 80 GLY A CA 1
ATOM 605 C C . GLY A 1 80 ? -2.726 9.844 19.639 1.00 59.47 80 GLY A C 1
ATOM 606 O O . GLY A 1 80 ? -1.700 10.193 20.222 1.00 59.47 80 GLY A O 1
ATOM 607 N N . GLY A 1 81 ? -3.707 9.186 20.269 1.00 47.06 81 GLY A N 1
ATOM 608 C CA . GLY A 1 81 ? -3.787 8.947 21.704 1.00 47.06 81 GLY A CA 1
ATOM 609 C C . GLY A 1 81 ? -2.870 7.831 22.186 1.00 47.06 81 GLY A C 1
ATOM 610 O O . GLY A 1 81 ? -3.320 6.723 22.446 1.00 47.06 81 GLY A O 1
ATOM 611 N N . ALA A 1 82 ? -1.606 8.199 22.387 1.00 38.59 82 ALA A N 1
ATOM 612 C CA . ALA A 1 82 ? -0.599 7.519 23.194 1.00 38.59 82 ALA A CA 1
ATOM 613 C C . ALA A 1 82 ? -0.046 6.184 22.658 1.00 38.59 82 ALA A C 1
ATOM 615 O O . ALA A 1 82 ? -0.749 5.291 22.202 1.00 38.59 82 ALA A O 1
ATOM 616 N N . HIS A 1 83 ? 1.270 6.039 22.836 1.00 46.44 83 HIS A N 1
ATOM 617 C CA . HIS A 1 83 ? 2.075 4.812 22.766 1.00 46.44 83 HIS A CA 1
ATOM 618 C C . HIS A 1 83 ? 1.629 3.729 23.780 1.00 46.44 83 HIS A C 1
ATOM 620 O O . HIS A 1 83 ? 2.450 3.014 24.361 1.00 46.44 83 HIS A O 1
ATOM 626 N N . ILE A 1 84 ? 0.328 3.592 24.038 1.00 41.50 84 ILE A N 1
ATOM 627 C CA . ILE A 1 84 ? -0.201 2.449 24.762 1.00 41.50 84 ILE A CA 1
ATOM 628 C C . ILE A 1 84 ? 0.080 1.256 23.862 1.00 41.50 84 ILE A C 1
ATOM 630 O O . ILE A 1 84 ? -0.358 1.198 22.717 1.00 41.50 84 ILE A O 1
ATOM 634 N N . ARG A 1 85 ? 0.888 0.340 24.388 1.00 45.44 85 ARG A N 1
ATOM 635 C CA . ARG A 1 85 ? 1.359 -0.914 23.799 1.00 45.44 85 ARG A CA 1
ATOM 636 C C . ARG A 1 85 ? 0.178 -1.878 23.564 1.00 45.44 85 ARG A C 1
ATOM 638 O O . ARG A 1 85 ? 0.140 -2.977 24.102 1.00 45.44 85 ARG A O 1
ATOM 645 N N . GLY A 1 86 ? -0.829 -1.425 22.824 1.00 44.44 86 GLY A N 1
ATOM 646 C CA . GLY A 1 86 ? -2.111 -2.064 22.581 1.00 44.44 86 GLY A CA 1
ATOM 647 C C . GLY A 1 86 ? -2.363 -2.129 21.083 1.00 44.44 86 GLY A C 1
ATOM 648 O O . GLY A 1 86 ? -2.938 -1.216 20.515 1.00 44.44 86 GLY A O 1
ATOM 649 N N . HIS A 1 87 ? -1.899 -3.214 20.460 1.00 55.16 87 HIS A N 1
ATOM 650 C CA . HIS A 1 87 ? -2.372 -3.730 19.170 1.00 55.16 87 HIS A CA 1
ATOM 651 C C . HIS A 1 87 ? -2.600 -2.670 18.075 1.00 55.16 87 HIS A C 1
ATOM 653 O O . HIS A 1 87 ? -3.705 -2.547 17.545 1.00 55.16 87 HIS A O 1
ATOM 659 N N . LEU A 1 88 ? -1.548 -1.934 17.690 1.00 61.81 88 LEU A N 1
ATOM 660 C CA . LEU A 1 88 ? -1.589 -1.209 16.420 1.00 61.81 88 LEU A CA 1
ATOM 661 C C . LEU A 1 88 ? -1.825 -2.218 15.285 1.00 61.81 88 LEU A C 1
ATOM 663 O O . LEU A 1 88 ? -1.173 -3.270 15.259 1.00 61.81 88 LEU A O 1
ATOM 667 N N . PRO A 1 89 ? -2.748 -1.941 14.350 1.00 67.88 89 PRO A N 1
ATOM 668 C CA . PRO A 1 89 ? -2.931 -2.797 13.194 1.00 67.88 89 PRO A CA 1
ATOM 669 C C . PRO A 1 89 ? -1.638 -2.832 12.373 1.00 67.88 89 PRO A C 1
ATOM 671 O O . PRO A 1 89 ? -1.147 -1.806 11.900 1.00 67.88 89 PRO A O 1
ATOM 674 N N . ARG A 1 90 ? -1.084 -4.037 12.214 1.00 76.38 90 ARG A N 1
ATOM 675 C CA . ARG A 1 90 ? 0.146 -4.299 11.465 1.00 76.38 9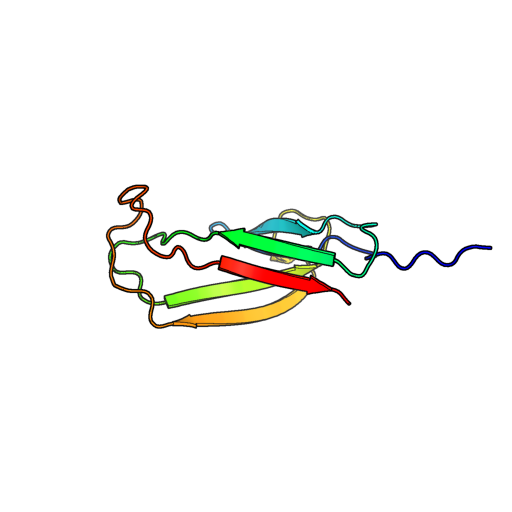0 ARG A CA 1
ATOM 676 C C . ARG A 1 90 ? -0.199 -5.035 10.177 1.00 76.38 90 ARG A C 1
ATOM 678 O O . ARG A 1 90 ? -0.731 -6.143 10.220 1.00 76.38 90 ARG A O 1
ATOM 685 N N . LEU A 1 91 ? 0.112 -4.433 9.032 1.00 79.25 91 LEU A N 1
ATOM 686 C CA . LEU A 1 91 ? -0.040 -5.080 7.729 1.00 79.25 91 LEU A CA 1
ATOM 687 C C . LEU A 1 91 ? 1.285 -5.727 7.338 1.00 79.25 91 LEU A C 1
ATOM 689 O O . LEU A 1 91 ? 2.297 -5.034 7.274 1.00 79.25 91 LEU A O 1
ATOM 693 N N . MET A 1 92 ? 1.276 -7.028 7.043 1.00 85.56 92 MET A N 1
ATOM 694 C CA . MET A 1 92 ? 2.436 -7.721 6.482 1.00 85.56 92 MET A CA 1
ATOM 695 C C . MET A 1 92 ? 2.294 -7.844 4.963 1.00 85.56 92 MET A C 1
ATOM 697 O O . MET A 1 92 ? 1.427 -8.562 4.469 1.00 85.56 92 MET A O 1
ATOM 701 N N . LEU A 1 93 ? 3.158 -7.150 4.227 1.00 83.44 93 LEU A N 1
ATOM 702 C CA . LEU A 1 93 ? 3.282 -7.253 2.780 1.00 83.44 93 LEU A CA 1
ATOM 703 C C . LEU A 1 93 ? 4.343 -8.310 2.460 1.00 83.44 93 LEU A C 1
ATOM 705 O O . LEU A 1 93 ? 5.507 -8.143 2.823 1.00 83.44 93 LEU A O 1
ATOM 709 N N . THR A 1 94 ? 3.933 -9.400 1.813 1.00 86.75 94 THR A N 1
ATOM 710 C CA . THR A 1 94 ? 4.814 -10.522 1.452 1.00 86.75 94 THR A CA 1
ATOM 711 C C . THR A 1 94 ? 4.862 -10.667 -0.061 1.00 86.75 94 THR A C 1
ATOM 713 O O . THR A 1 94 ? 3.822 -10.607 -0.715 1.00 86.75 94 THR A O 1
ATOM 716 N N . VAL A 1 95 ? 6.062 -10.859 -0.603 1.00 85.50 95 VAL A N 1
ATOM 717 C CA . VAL A 1 95 ? 6.309 -11.179 -2.010 1.00 85.50 95 VAL A CA 1
ATOM 718 C C . VAL A 1 95 ? 7.118 -12.469 -2.048 1.00 85.50 95 VAL A C 1
ATOM 720 O O . VAL A 1 95 ? 8.177 -12.551 -1.423 1.00 85.50 95 VAL A O 1
ATOM 723 N N . SER A 1 96 ? 6.575 -13.472 -2.731 1.00 87.25 96 SER A N 1
ATOM 724 C CA . SER A 1 96 ? 7.109 -14.831 -2.858 1.00 87.25 96 SER A CA 1
ATOM 725 C C . SER A 1 96 ? 7.553 -15.112 -4.278 1.00 87.25 96 SER A C 1
ATOM 727 O O . SER A 1 96 ? 6.780 -14.709 -5.179 1.00 87.25 96 SER A O 1
#

Radius of gyration: 15.31 Å; Cα contacts (8 Å, |Δi|>4): 187; chains: 1; bounding box: 38×30×39 Å

Foldseek 3Di:
DDDFDWAQWFKFKQDPPQFTDGQGGGRHTPFDKGKDFDFDQAAQPFKDKIWMWTHDDTGNVVTDTDDIDMDGRDGRHHGVPDPPVPDGPMDMDTDD

Mean predicted aligned error: 7.07 Å

Organism: Kluyvera cryocrescens (NCBI:txid580)

Sequence (96 aa):
MLLLDVIPLSLGLETMGGLVEKVIPRNTTIPVARAQEFTTFKDGQTAMSIHVMQGERELVQDCRSLARFALRGIPALPAGGAHIRGHLPRLMLTVS

Nearest PDB structures (foldseek):
  3dpo-assembly2_A  TM=9.382E-01  e=1.148E-08  Escherichia coli K-12
  4po2-assembly1_A  TM=9.130E-01  e=1.980E-08  Homo sapiens
  4r5l-assembly1_A  TM=8.913E-01  e=1.980E-08  Esche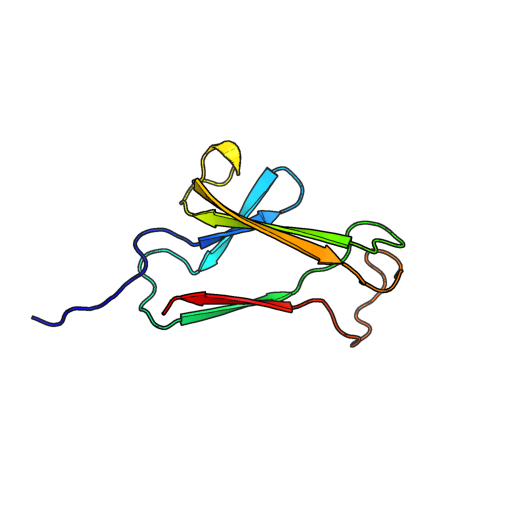richia coli K-12
  7a4u-assembly1_A  TM=8.215E-01  e=1.681E-08  Cricetulus griseus
  3dqg-assembly2_D  TM=8.323E-01  e=3.235E-08  Caenorhabditis elegans

Secondary structure (DSSP, 8-state):
-----B-SS-EEEEETTTEEEEEE-TTPBSSEEEEEE---SSTT--EEEEEEEESS-SBGGGSEEEEEEEEE------TT-----S---EEEEEE-